Protein AF-A0A849T6W0-F1 (afdb_monomer)

Radius of gyration: 13.37 Å; Cα contacts (8 Å, |Δi|>4): 149; chains: 1; bounding box: 35×30×31 Å

Secondary structure (DSSP, 8-state):
--HHHHHHHT-EE-TT-GGGHHHHHHHHHHT--EEE-HHHHHHHHHHS--SEE-SSEEEE--SSS--EEEEEEE-SSS-EEEEEEEHHHHTT--

pLDDT: mean 78.13, std 13.09, range [39.28, 93.19]

Structure (mmCIF, N/CA/C/O backbone):
data_AF-A0A849T6W0-F1
#
_entry.id   AF-A0A849T6W0-F1
#
loop_
_atom_site.group_PDB
_ato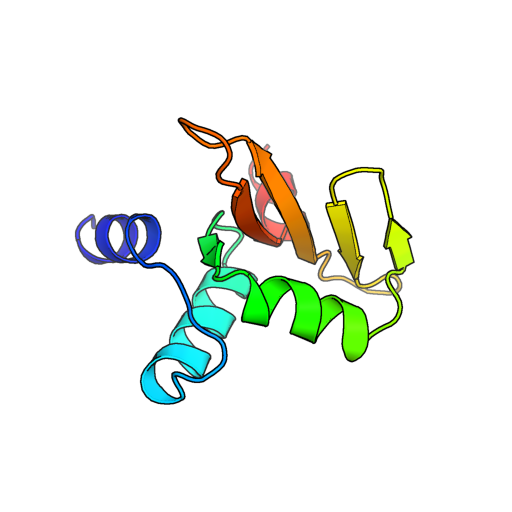m_site.id
_atom_site.type_symbol
_atom_site.label_atom_id
_atom_site.label_alt_id
_atom_site.label_comp_id
_atom_site.label_asym_id
_atom_site.label_entity_id
_atom_site.label_seq_id
_atom_site.pdbx_PDB_ins_code
_atom_site.Cartn_x
_atom_site.Cartn_y
_atom_site.Cartn_z
_atom_site.occupancy
_atom_site.B_iso_or_equiv
_atom_site.auth_seq_id
_atom_site.auth_comp_id
_atom_site.auth_asym_id
_atom_site.auth_atom_id
_atom_site.pdbx_PDB_model_num
ATOM 1 N N . MET A 1 1 ? -25.449 -0.835 10.178 1.00 50.59 1 MET A N 1
ATOM 2 C CA . MET A 1 1 ? -24.214 -0.847 9.365 1.00 50.59 1 MET A CA 1
ATOM 3 C C . MET A 1 1 ? -23.490 0.468 9.616 1.00 50.59 1 MET A C 1
ATOM 5 O O . MET A 1 1 ? -24.018 1.465 9.156 1.00 50.59 1 MET A O 1
ATOM 9 N N . ASN A 1 2 ? -22.429 0.516 10.442 1.00 53.84 2 ASN A N 1
ATOM 10 C CA . ASN A 1 2 ? -21.532 1.696 10.507 1.00 53.84 2 ASN A CA 1
ATOM 11 C C . ASN A 1 2 ? -20.328 1.595 11.468 1.00 53.84 2 ASN A C 1
ATOM 13 O O . ASN A 1 2 ? -19.410 2.391 11.325 1.00 53.84 2 ASN A O 1
ATOM 17 N N . ASN A 1 3 ? -20.277 0.661 12.426 1.00 60.31 3 ASN A N 1
ATOM 18 C CA . ASN A 1 3 ? -19.152 0.632 13.382 1.00 60.31 3 ASN A CA 1
ATOM 19 C C . ASN A 1 3 ? -17.862 0.039 12.805 1.00 60.31 3 ASN A C 1
ATOM 21 O O . ASN A 1 3 ? -16.776 0.525 13.100 1.00 60.31 3 ASN A O 1
ATOM 25 N N . GLU A 1 4 ? -17.967 -0.998 11.979 1.00 60.97 4 GLU A N 1
ATOM 26 C CA . GLU A 1 4 ? -16.789 -1.708 11.474 1.00 60.97 4 GLU A CA 1
ATOM 27 C C . GLU A 1 4 ? -16.059 -0.920 10.379 1.00 60.97 4 GLU A C 1
ATOM 29 O O . GLU A 1 4 ? -14.838 -0.812 10.401 1.00 60.97 4 GLU A O 1
ATOM 34 N N . PHE A 1 5 ? -16.814 -0.259 9.499 1.00 57.75 5 PHE A N 1
ATOM 35 C CA . PHE A 1 5 ? -16.276 0.635 8.471 1.00 57.75 5 PHE A CA 1
ATOM 36 C C . PHE A 1 5 ? -15.516 1.825 9.079 1.00 57.75 5 PHE A C 1
ATOM 38 O O . PHE A 1 5 ? -14.389 2.129 8.695 1.00 57.75 5 PHE A O 1
ATOM 45 N N . GLN A 1 6 ? -16.099 2.473 10.094 1.00 58.38 6 GLN A N 1
ATOM 46 C CA . GLN A 1 6 ? -15.442 3.580 10.799 1.00 58.38 6 GLN A CA 1
ATOM 47 C C . GLN A 1 6 ? -14.201 3.118 11.576 1.00 58.38 6 GLN A C 1
ATOM 49 O O . GLN A 1 6 ? -13.244 3.876 11.716 1.00 58.38 6 GLN A O 1
ATOM 54 N N . LYS A 1 7 ? -14.190 1.868 12.054 1.00 60.97 7 LYS A N 1
ATOM 55 C CA . LYS A 1 7 ? -13.022 1.265 12.701 1.00 60.97 7 LYS A CA 1
ATOM 56 C C . LYS A 1 7 ? -11.880 1.055 11.701 1.00 60.97 7 LYS A C 1
ATOM 58 O O . LYS A 1 7 ? -10.762 1.470 11.993 1.00 60.97 7 LYS A O 1
ATOM 63 N N . ARG A 1 8 ? -12.156 0.488 10.520 1.00 64.38 8 ARG A N 1
ATOM 64 C CA . ARG A 1 8 ? -11.157 0.275 9.452 1.00 64.38 8 ARG A CA 1
ATOM 65 C C . ARG A 1 8 ? -10.538 1.591 8.985 1.00 64.38 8 ARG A C 1
ATOM 67 O O . ARG A 1 8 ? -9.321 1.700 8.916 1.00 64.38 8 ARG A O 1
ATOM 74 N N . LYS A 1 9 ? -11.360 2.630 8.802 1.00 62.84 9 LYS A N 1
ATOM 75 C CA . LYS A 1 9 ? -10.909 3.966 8.378 1.00 62.84 9 LYS A CA 1
ATOM 76 C C . LYS A 1 9 ? -9.933 4.650 9.350 1.00 62.84 9 LYS A C 1
ATOM 78 O O . LYS A 1 9 ? -9.143 5.480 8.922 1.00 62.84 9 LYS A O 1
ATOM 83 N N . ASN A 1 10 ? -9.989 4.315 10.640 1.00 70.69 10 ASN A N 1
ATOM 84 C CA . ASN A 1 10 ? -9.119 4.885 11.676 1.00 70.69 10 ASN A CA 1
ATOM 85 C C . ASN A 1 10 ? -7.991 3.931 12.108 1.00 70.69 10 ASN A C 1
ATOM 87 O O . ASN A 1 10 ? -7.303 4.206 13.091 1.00 70.69 10 ASN A O 1
ATOM 91 N N . THR A 1 11 ? -7.829 2.790 11.432 1.00 80.94 11 THR A N 1
ATOM 92 C CA . THR A 1 11 ? -6.803 1.799 11.763 1.00 80.94 11 THR A CA 1
ATOM 93 C C . THR A 1 11 ? -5.599 1.986 10.848 1.00 80.94 11 THR A C 1
ATOM 95 O O . THR A 1 11 ? -5.747 2.000 9.630 1.00 80.94 11 THR A O 1
ATOM 98 N N . ILE A 1 12 ? -4.410 2.094 11.443 1.00 86.50 12 ILE A N 1
ATOM 99 C CA . ILE A 1 12 ? -3.136 2.047 10.718 1.00 86.50 12 ILE A CA 1
ATOM 100 C C . ILE A 1 12 ? -2.618 0.614 10.806 1.00 86.50 12 ILE A C 1
ATOM 102 O O . ILE A 1 12 ? -2.289 0.145 11.900 1.00 86.50 12 ILE A O 1
ATOM 106 N N . TYR A 1 13 ? -2.554 -0.082 9.673 1.00 86.44 13 TYR A N 1
ATOM 107 C CA . TYR A 1 13 ? -2.080 -1.466 9.623 1.00 86.44 13 TYR A CA 1
ATOM 108 C C . TYR A 1 13 ? -0.551 -1.512 9.647 1.00 86.44 13 TYR A C 1
ATOM 110 O O . TYR A 1 13 ? 0.109 -0.855 8.839 1.00 86.44 13 TYR A O 1
ATOM 118 N N . LYS A 1 14 ? 0.011 -2.293 10.574 1.00 86.69 14 LYS A N 1
ATOM 119 C CA . LYS A 1 14 ? 1.457 -2.367 10.811 1.00 86.69 14 LYS A CA 1
ATOM 120 C C . LYS A 1 14 ? 2.042 -3.684 10.337 1.00 86.69 14 LYS A C 1
ATOM 122 O O . LYS A 1 14 ? 1.438 -4.732 10.547 1.00 86.69 14 LYS A O 1
ATOM 127 N N . LYS A 1 15 ? 3.245 -3.648 9.759 1.00 81.69 15 LYS A N 1
ATOM 128 C CA . LYS A 1 15 ? 3.921 -4.848 9.230 1.00 81.69 15 LYS A CA 1
ATOM 129 C C . LYS A 1 15 ? 4.106 -5.957 10.273 1.00 81.69 15 LYS A C 1
ATOM 131 O O . LYS A 1 15 ? 3.910 -7.126 9.964 1.00 81.69 15 LYS A O 1
ATOM 136 N N . ASN A 1 16 ? 4.501 -5.591 11.492 1.00 79.62 16 ASN A N 1
ATOM 137 C CA . ASN A 1 16 ? 4.900 -6.548 12.534 1.00 79.62 16 ASN A CA 1
ATOM 138 C C . ASN A 1 16 ? 3.745 -6.987 13.449 1.00 79.62 16 ASN A C 1
ATOM 140 O O . ASN A 1 16 ? 3.984 -7.607 14.484 1.00 79.62 16 ASN A O 1
ATOM 144 N N . ASP A 1 17 ? 2.507 -6.644 13.100 1.00 81.75 17 ASP A N 1
ATOM 145 C CA . ASP A 1 17 ? 1.323 -7.011 13.867 1.00 81.75 17 ASP A CA 1
ATOM 146 C C . ASP A 1 17 ? 0.578 -8.147 13.145 1.00 81.75 17 ASP A C 1
ATOM 148 O O . ASP A 1 17 ? -0.196 -7.947 12.210 1.00 81.75 17 ASP A O 1
ATOM 152 N N . PHE A 1 18 ? 0.872 -9.381 13.556 1.00 72.00 18 PHE A N 1
ATOM 153 C CA . PHE A 1 18 ? 0.304 -10.581 12.940 1.00 72.00 18 PHE A CA 1
ATOM 154 C C . PHE A 1 18 ? -1.193 -10.750 13.232 1.00 72.00 18 PHE A C 1
ATOM 156 O O . PHE A 1 18 ? -1.887 -11.388 12.444 1.00 72.00 18 PHE A O 1
ATOM 163 N N . GLU A 1 19 ? -1.712 -10.161 14.316 1.00 75.25 19 GLU A N 1
ATOM 164 C CA . GLU A 1 19 ? -3.139 -10.235 14.667 1.00 75.25 19 GLU A CA 1
ATOM 165 C C . GLU A 1 19 ? -4.010 -9.382 13.727 1.00 75.25 19 GLU A C 1
ATOM 167 O O . GLU A 1 19 ? -5.215 -9.622 13.592 1.00 75.25 19 GLU A O 1
ATOM 172 N N . VAL A 1 20 ? -3.407 -8.406 13.038 1.00 79.25 20 VAL A N 1
ATOM 173 C CA . VAL A 1 20 ? -4.088 -7.534 12.067 1.00 79.25 20 VAL A CA 1
ATOM 174 C C . VAL A 1 20 ? -3.777 -7.883 10.614 1.00 79.25 20 VAL A C 1
ATOM 176 O O . VAL A 1 20 ? -4.319 -7.233 9.722 1.00 79.25 20 VAL A O 1
ATOM 179 N N . TRP A 1 21 ? -2.953 -8.902 10.346 1.00 81.81 21 TRP A N 1
ATOM 180 C CA . TRP A 1 21 ? -2.580 -9.277 8.979 1.00 81.81 21 TRP A CA 1
ATOM 181 C C . TRP A 1 21 ? -3.788 -9.730 8.153 1.00 81.81 21 TRP A C 1
ATOM 183 O O . TRP A 1 21 ? -4.019 -9.217 7.059 1.00 81.81 21 TRP A O 1
ATOM 193 N N . ASP A 1 22 ? -4.618 -10.615 8.704 1.00 84.31 22 ASP A N 1
ATOM 194 C CA . ASP A 1 22 ? -5.837 -11.073 8.026 1.00 84.31 22 ASP A CA 1
ATOM 195 C C . ASP A 1 22 ? -6.824 -9.912 7.815 1.00 84.31 22 ASP A C 1
ATOM 197 O O . ASP A 1 22 ? -7.399 -9.762 6.738 1.00 84.31 22 ASP A O 1
ATOM 201 N N . GLN A 1 23 ? -6.932 -9.007 8.796 1.00 83.88 23 GLN A N 1
ATOM 202 C CA . GLN A 1 23 ? -7.761 -7.800 8.692 1.00 83.88 23 GLN A CA 1
ATOM 203 C C . GLN A 1 23 ? -7.239 -6.834 7.618 1.00 83.88 23 GLN A C 1
ATOM 205 O O . GLN A 1 23 ? -8.033 -6.187 6.934 1.00 83.88 23 GLN A O 1
ATOM 210 N N . PHE A 1 24 ? -5.916 -6.726 7.462 1.00 86.31 24 PHE A N 1
ATOM 211 C CA . PHE A 1 24 ? -5.283 -5.948 6.400 1.00 86.31 24 PHE A CA 1
ATOM 212 C C . PHE A 1 24 ? -5.608 -6.538 5.029 1.00 86.31 24 PHE A C 1
ATOM 214 O O . PHE A 1 24 ? -6.005 -5.790 4.139 1.00 86.31 24 PHE A O 1
ATOM 221 N N . LEU A 1 25 ? -5.471 -7.857 4.852 1.00 85.56 25 LEU A N 1
ATOM 222 C CA . LEU A 1 25 ? -5.765 -8.519 3.578 1.00 85.56 25 LEU A CA 1
ATOM 223 C C . LEU A 1 25 ? -7.235 -8.342 3.186 1.00 85.56 25 LEU A C 1
ATOM 225 O O . LEU A 1 25 ? -7.519 -7.954 2.053 1.00 85.56 25 LEU A O 1
ATOM 229 N N . GLU A 1 26 ? -8.160 -8.535 4.129 1.00 86.56 26 GLU A N 1
ATOM 230 C CA . GLU A 1 26 ? -9.587 -8.295 3.901 1.00 86.56 26 GLU A CA 1
ATOM 231 C C . GLU A 1 26 ? -9.875 -6.838 3.517 1.00 86.56 26 GLU A C 1
ATOM 233 O O . GLU A 1 26 ? -10.611 -6.574 2.561 1.00 86.56 26 GLU A O 1
ATOM 238 N N . ALA A 1 27 ? -9.295 -5.876 4.240 1.00 84.31 27 ALA A N 1
ATOM 239 C CA . ALA A 1 27 ? -9.525 -4.461 3.978 1.00 84.31 27 ALA A CA 1
ATOM 240 C C . ALA A 1 27 ? -8.906 -4.025 2.640 1.00 84.31 27 ALA A C 1
ATOM 242 O O . ALA A 1 27 ? -9.560 -3.342 1.852 1.00 84.31 27 ALA A O 1
ATOM 243 N N . ARG A 1 28 ? -7.701 -4.503 2.320 1.00 85.94 28 ARG A N 1
ATOM 244 C CA . ARG A 1 28 ? -7.032 -4.301 1.029 1.00 85.94 28 ARG A CA 1
ATOM 245 C C . ARG A 1 28 ? -7.886 -4.825 -0.121 1.00 85.94 28 ARG A C 1
ATOM 247 O O . ARG A 1 28 ? -8.075 -4.123 -1.111 1.00 85.94 28 ARG A O 1
ATOM 254 N N . ASP A 1 29 ? -8.430 -6.032 0.011 1.00 84.06 29 ASP A N 1
ATOM 255 C CA . ASP A 1 29 ? -9.182 -6.689 -1.060 1.00 84.06 29 ASP A CA 1
ATOM 256 C C . ASP A 1 29 ? -10.600 -6.115 -1.236 1.00 84.06 29 ASP A C 1
ATOM 258 O O . ASP A 1 29 ? -11.195 -6.271 -2.307 1.00 84.06 29 ASP A O 1
ATOM 262 N N . SER A 1 30 ? -11.111 -5.384 -0.237 1.00 83.06 30 SER A N 1
ATOM 263 C CA . SER A 1 30 ? -12.423 -4.723 -0.279 1.00 83.06 30 SER A CA 1
ATOM 264 C C . SER A 1 30 ? -12.516 -3.553 -1.273 1.00 83.06 30 SER A C 1
ATOM 266 O O . SER A 1 30 ? -13.608 -3.237 -1.742 1.00 83.06 30 SER A O 1
ATOM 268 N N . GLY A 1 31 ? -11.388 -2.921 -1.623 1.00 81.38 31 GLY A N 1
ATOM 269 C CA . GLY A 1 31 ? -11.365 -1.668 -2.395 1.00 81.38 31 GLY A CA 1
ATOM 270 C C . GLY A 1 31 ? -11.402 -0.397 -1.546 1.00 81.38 31 GLY A C 1
ATOM 271 O O . GLY A 1 31 ? -11.317 0.707 -2.089 1.00 81.38 31 GLY A O 1
ATOM 272 N N . GLU A 1 32 ? -11.499 -0.523 -0.224 1.00 84.94 32 GLU A N 1
ATOM 273 C CA . GLU A 1 32 ? -11.358 0.606 0.691 1.00 84.94 32 GLU A CA 1
ATOM 274 C C . GLU A 1 32 ? -9.930 1.169 0.646 1.00 84.94 32 GLU A C 1
ATOM 276 O O . GLU A 1 32 ? -8.950 0.435 0.506 1.00 84.94 32 GLU A O 1
ATOM 281 N N . GLN A 1 33 ? -9.815 2.495 0.756 1.00 89.50 33 GLN A N 1
ATOM 282 C CA . GLN A 1 33 ? -8.534 3.128 1.052 1.00 89.50 33 GLN A CA 1
ATOM 283 C C . GLN A 1 33 ? -8.209 2.861 2.519 1.00 89.50 33 GLN A C 1
ATOM 285 O O . GLN A 1 33 ? -8.975 3.250 3.403 1.00 89.50 33 GLN A O 1
ATOM 290 N N . ILE A 1 34 ? -7.060 2.241 2.760 1.00 91.25 34 ILE A N 1
ATOM 291 C CA . ILE A 1 34 ? -6.557 1.950 4.100 1.00 91.25 34 ILE A CA 1
ATOM 292 C C . ILE A 1 34 ? -5.212 2.622 4.329 1.00 91.25 34 ILE A C 1
ATOM 294 O O . ILE A 1 34 ? -4.410 2.766 3.405 1.00 91.25 34 ILE A O 1
ATOM 298 N N . GLU A 1 35 ? 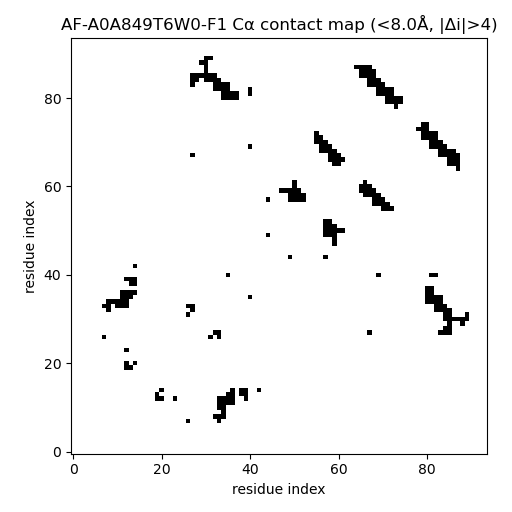-4.975 3.034 5.570 1.00 92.94 35 GLU A N 1
ATOM 299 C CA . GLU A 1 35 ? -3.701 3.597 6.005 1.00 92.94 35 GLU A CA 1
ATOM 300 C C . GLU A 1 35 ? -2.787 2.478 6.511 1.00 92.94 35 GLU A C 1
ATOM 302 O O . GLU A 1 35 ? -3.206 1.590 7.259 1.00 92.94 35 GLU A O 1
ATOM 307 N N . ILE A 1 36 ? -1.531 2.504 6.083 1.00 92.19 36 ILE A N 1
ATOM 308 C CA . ILE A 1 36 ? -0.506 1.533 6.462 1.00 92.19 36 ILE A CA 1
ATOM 309 C C . ILE A 1 36 ? 0.687 2.264 7.068 1.00 92.19 36 ILE A C 1
ATOM 311 O O . ILE A 1 36 ? 0.891 3.454 6.828 1.00 92.19 36 ILE A O 1
ATOM 315 N N . ASP A 1 37 ? 1.496 1.563 7.854 1.00 92.38 37 ASP A N 1
ATOM 316 C CA . ASP A 1 37 ? 2.762 2.128 8.299 1.00 92.38 37 ASP A CA 1
ATOM 317 C C . ASP A 1 37 ? 3.817 2.148 7.178 1.00 92.38 37 ASP A C 1
ATOM 319 O O . ASP A 1 37 ? 3.722 1.484 6.140 1.00 92.38 37 ASP A O 1
ATOM 323 N N . GLN A 1 38 ? 4.856 2.948 7.407 1.00 92.25 38 GLN A N 1
ATOM 324 C CA . GLN A 1 38 ? 5.982 3.086 6.491 1.00 92.25 38 GLN A CA 1
ATOM 325 C C . GLN A 1 38 ? 6.675 1.738 6.226 1.00 92.25 38 GLN A C 1
ATOM 327 O O . GLN A 1 38 ? 7.093 1.462 5.101 1.00 92.25 38 GLN A O 1
ATOM 332 N N . GLU A 1 39 ? 6.799 0.888 7.250 1.00 91.56 39 GLU A N 1
ATOM 333 C CA . GLU A 1 39 ? 7.436 -0.425 7.116 1.00 91.56 39 GLU A CA 1
ATOM 334 C C . GLU A 1 39 ? 6.669 -1.339 6.159 1.00 91.56 39 GLU A C 1
ATOM 336 O O . GLU A 1 39 ? 7.293 -2.025 5.350 1.00 91.56 39 GLU A O 1
ATOM 341 N N . MET A 1 40 ? 5.335 -1.332 6.212 1.00 90.12 40 MET A N 1
ATOM 342 C CA . MET A 1 40 ? 4.477 -2.076 5.296 1.00 90.12 40 MET A CA 1
ATOM 343 C C . MET A 1 40 ? 4.632 -1.570 3.858 1.00 90.12 40 MET A C 1
ATOM 345 O O . MET A 1 40 ? 4.747 -2.380 2.939 1.00 90.12 40 MET A O 1
ATOM 349 N N . TYR A 1 41 ? 4.687 -0.250 3.652 1.00 90.56 41 TYR A N 1
ATOM 350 C CA . TYR A 1 41 ? 4.890 0.342 2.324 1.00 90.56 41 TYR A CA 1
ATOM 351 C C . TYR A 1 41 ? 6.192 -0.150 1.675 1.00 90.56 41 TYR A C 1
ATOM 353 O O . TYR A 1 41 ? 6.172 -0.678 0.561 1.00 90.56 41 TYR A O 1
ATOM 361 N N . PHE A 1 42 ? 7.320 -0.042 2.385 1.00 89.06 42 PHE A N 1
ATOM 362 C CA . PHE A 1 42 ? 8.613 -0.491 1.858 1.00 89.06 42 PHE A CA 1
ATOM 363 C C . PHE A 1 42 ? 8.705 -2.010 1.735 1.00 89.06 42 PHE A C 1
ATOM 365 O O . PHE A 1 42 ? 9.269 -2.510 0.770 1.00 89.06 42 PHE A O 1
ATOM 372 N N . HIS A 1 43 ? 8.087 -2.755 2.650 1.00 88.50 43 HIS A N 1
ATOM 373 C CA . HIS A 1 43 ? 8.042 -4.209 2.566 1.00 88.50 43 HIS A CA 1
ATOM 374 C C . HIS A 1 43 ? 7.448 -4.709 1.248 1.00 88.50 43 HIS A C 1
ATOM 376 O O . HIS A 1 43 ? 8.001 -5.617 0.633 1.00 88.50 43 HIS A O 1
ATOM 382 N N . TRP A 1 44 ? 6.339 -4.116 0.804 1.00 85.19 44 TRP A N 1
ATOM 383 C CA . TRP A 1 44 ? 5.719 -4.495 -0.462 1.00 85.19 44 TRP A CA 1
ATOM 384 C C . TRP A 1 44 ? 6.591 -4.141 -1.663 1.00 85.19 44 TRP A C 1
ATOM 386 O O . TRP A 1 44 ? 6.687 -4.946 -2.589 1.00 85.19 44 TRP A O 1
ATOM 396 N N . LEU A 1 45 ? 7.258 -2.987 -1.619 1.00 84.38 45 LEU A N 1
ATOM 397 C CA . LEU A 1 45 ? 8.213 -2.571 -2.644 1.00 84.38 45 LEU A CA 1
ATOM 398 C C . LEU A 1 45 ? 9.419 -3.525 -2.746 1.00 84.38 45 LEU A C 1
ATOM 400 O O . LEU A 1 45 ? 9.925 -3.748 -3.842 1.00 84.38 45 LEU A O 1
ATOM 404 N N . ASP A 1 46 ? 9.854 -4.102 -1.622 1.00 85.69 46 ASP A N 1
ATOM 405 C CA . ASP A 1 46 ? 10.982 -5.038 -1.568 1.00 85.69 46 ASP A CA 1
ATOM 406 C C . ASP A 1 46 ? 10.615 -6.457 -2.039 1.00 85.69 46 ASP A C 1
ATOM 408 O O . ASP A 1 46 ? 11.440 -7.141 -2.645 1.00 85.69 46 ASP A O 1
ATOM 412 N N . ILE A 1 47 ? 9.401 -6.937 -1.737 1.00 81.75 47 ILE A N 1
ATOM 413 C CA . ILE A 1 47 ? 8.993 -8.320 -2.058 1.00 81.75 47 ILE A CA 1
ATOM 414 C C . ILE A 1 47 ? 8.670 -8.486 -3.539 1.00 81.75 47 ILE A C 1
ATOM 416 O O . ILE A 1 47 ? 8.982 -9.527 -4.121 1.00 81.75 47 ILE A O 1
ATOM 420 N N . LEU A 1 48 ? 8.000 -7.506 -4.143 1.00 71.69 48 LEU A N 1
ATOM 421 C CA . LEU A 1 48 ? 7.547 -7.595 -5.524 1.00 71.69 48 LEU A CA 1
ATOM 422 C C . LEU A 1 48 ? 8.058 -6.390 -6.313 1.00 71.69 48 LEU A C 1
ATOM 424 O O . LEU A 1 48 ? 7.866 -5.256 -5.875 1.00 71.69 48 LEU A O 1
ATOM 428 N N . PRO A 1 49 ? 8.651 -6.592 -7.504 1.00 76.62 49 PRO A N 1
ATOM 429 C CA . PRO A 1 49 ? 8.937 -5.473 -8.381 1.00 76.62 49 PRO A CA 1
ATOM 430 C C . PRO A 1 49 ? 7.609 -4.819 -8.802 1.00 76.62 49 PRO A C 1
ATOM 432 O O . PRO A 1 49 ? 6.684 -5.523 -9.228 1.00 76.62 49 PRO A O 1
ATOM 435 N N . PRO A 1 50 ? 7.478 -3.488 -8.683 1.00 82.38 50 PRO A N 1
ATOM 436 C CA . PRO A 1 50 ? 6.263 -2.802 -9.083 1.00 82.38 50 PRO A CA 1
ATOM 437 C C . PRO A 1 50 ? 6.086 -2.893 -10.599 1.00 82.38 50 PRO A C 1
ATOM 439 O O . PRO A 1 50 ? 7.037 -2.743 -11.363 1.00 82.38 50 PRO A O 1
ATOM 442 N N . LEU A 1 51 ? 4.851 -3.111 -11.047 1.00 80.19 51 LEU A N 1
ATOM 443 C CA . LEU A 1 51 ? 4.541 -3.156 -12.480 1.00 80.19 51 LEU A CA 1
ATOM 444 C C . LEU A 1 51 ? 4.398 -1.761 -13.084 1.00 80.19 51 LEU A C 1
ATOM 446 O O . LEU A 1 51 ? 4.722 -1.549 -14.250 1.00 80.19 51 LEU A O 1
ATOM 450 N N . LYS A 1 52 ? 3.911 -0.801 -12.291 1.00 81.06 52 LYS A N 1
ATOM 451 C CA . LYS A 1 52 ? 3.931 0.629 -12.616 1.00 81.06 52 LYS A CA 1
ATOM 452 C C . LYS A 1 52 ? 4.377 1.397 -11.383 1.00 81.06 52 LYS A C 1
ATOM 454 O O . LYS A 1 52 ? 4.005 1.047 -10.263 1.00 81.06 52 LYS A O 1
ATOM 459 N N . GLN A 1 53 ? 5.149 2.451 -11.608 1.00 81.44 53 GLN A N 1
ATOM 460 C CA . GLN A 1 53 ? 5.678 3.308 -10.559 1.00 81.44 53 GLN A CA 1
ATOM 461 C C . GLN A 1 53 ? 5.631 4.765 -11.020 1.00 81.44 53 GLN A C 1
ATOM 463 O O . GLN A 1 53 ? 6.045 5.087 -12.134 1.00 81.44 53 GLN A O 1
ATOM 468 N N . GLY A 1 54 ? 5.097 5.628 -10.161 1.00 77.69 54 GLY A N 1
ATOM 469 C CA . GLY A 1 54 ? 5.181 7.080 -10.270 1.00 77.69 54 GLY A CA 1
ATOM 470 C C . GLY A 1 54 ? 6.103 7.657 -9.196 1.00 77.69 54 GLY A C 1
ATOM 471 O O . GLY A 1 54 ? 6.776 6.924 -8.475 1.00 77.69 54 GLY A O 1
ATOM 472 N N . ASN A 1 55 ? 6.117 8.983 -9.068 1.00 79.31 55 ASN A N 1
ATOM 473 C CA . ASN A 1 55 ? 6.960 9.668 -8.080 1.00 79.31 55 ASN A CA 1
ATOM 474 C C . ASN A 1 55 ? 6.557 9.363 -6.625 1.00 79.31 55 ASN A C 1
ATOM 476 O O . ASN A 1 55 ? 7.382 9.447 -5.721 1.00 79.31 55 ASN A O 1
ATOM 480 N N . ASP A 1 56 ? 5.291 9.034 -6.404 1.00 80.81 56 ASP A N 1
ATOM 481 C CA . ASP A 1 56 ? 4.643 8.935 -5.097 1.00 80.81 56 ASP A CA 1
ATOM 482 C C . ASP A 1 56 ? 3.785 7.671 -4.945 1.00 80.81 56 ASP A C 1
ATOM 484 O O . ASP A 1 56 ? 3.110 7.511 -3.932 1.00 80.81 56 ASP A O 1
ATOM 488 N N . TYR A 1 57 ? 3.797 6.768 -5.932 1.00 84.19 57 TYR A N 1
ATOM 489 C CA . TYR A 1 57 ? 3.004 5.543 -5.893 1.00 84.19 57 TYR A CA 1
ATOM 490 C C . TYR A 1 57 ? 3.638 4.388 -6.663 1.00 84.19 57 TYR A C 1
ATOM 492 O O . TYR A 1 57 ? 4.421 4.587 -7.593 1.00 84.19 57 TYR A O 1
ATOM 500 N N . PHE A 1 58 ? 3.204 3.175 -6.340 1.00 87.19 58 PHE A N 1
ATOM 501 C CA . PHE A 1 58 ? 3.461 1.983 -7.136 1.00 87.19 58 PHE A CA 1
ATOM 502 C C . PHE A 1 58 ? 2.251 1.044 -7.159 1.00 87.19 58 PHE A C 1
ATOM 504 O O . PHE A 1 58 ? 1.360 1.129 -6.312 1.00 87.19 58 PHE A O 1
ATOM 511 N N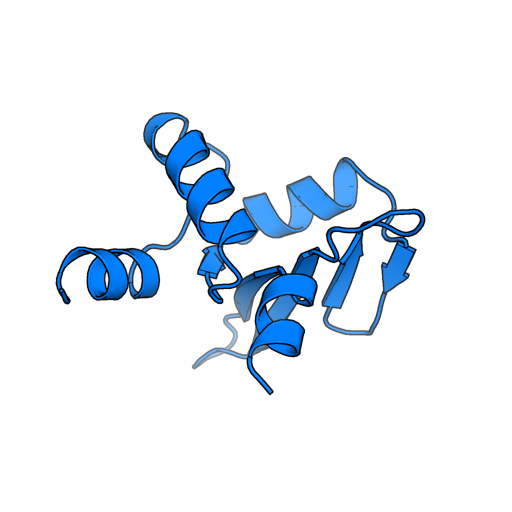 . THR A 1 59 ? 2.189 0.166 -8.161 1.00 84.44 59 THR A N 1
ATOM 512 C CA . THR A 1 59 ? 1.091 -0.799 -8.324 1.00 84.44 59 THR A CA 1
ATOM 513 C C . THR A 1 59 ? 1.583 -2.195 -8.685 1.00 84.44 59 THR A C 1
ATOM 515 O O . THR A 1 59 ? 2.555 -2.334 -9.433 1.00 84.44 59 THR A O 1
ATOM 518 N N . PHE A 1 60 ? 0.834 -3.215 -8.261 1.00 85.00 60 PHE A N 1
ATOM 519 C CA . PHE A 1 60 ? 1.021 -4.614 -8.673 1.00 85.00 60 PHE A CA 1
ATOM 520 C C . PHE A 1 60 ? -0.131 -5.139 -9.557 1.00 85.00 60 PHE A C 1
ATOM 522 O O . PHE A 1 60 ? -1.219 -4.567 -9.553 1.00 85.00 60 PHE A O 1
ATOM 529 N N . ALA A 1 61 ? 0.140 -6.266 -10.236 1.00 71.44 61 ALA A N 1
ATOM 530 C CA . ALA A 1 61 ? -0.690 -7.074 -11.158 1.00 71.44 61 ALA A CA 1
ATOM 531 C C . ALA A 1 61 ? -1.002 -6.536 -12.581 1.00 71.44 61 ALA A C 1
ATOM 533 O O . ALA A 1 61 ? -1.512 -5.430 -12.732 1.00 71.44 61 ALA A O 1
ATOM 534 N N . GLU A 1 62 ? -0.770 -7.381 -13.606 1.00 58.94 62 GLU A N 1
ATOM 535 C CA . GLU A 1 62 ? -1.559 -7.450 -14.853 1.00 58.94 62 GLU A CA 1
ATOM 536 C C . GLU A 1 62 ? -1.322 -8.775 -15.623 1.00 58.94 62 GLU A C 1
ATOM 538 O O . GLU A 1 62 ? -0.323 -8.945 -16.310 1.00 58.94 62 GLU A O 1
ATOM 543 N N . ASP A 1 63 ? -2.213 -9.747 -15.396 1.00 50.16 63 ASP A N 1
ATOM 544 C CA . ASP A 1 63 ? -2.995 -10.502 -16.396 1.00 50.16 63 ASP A CA 1
ATOM 545 C C . ASP A 1 63 ? -4.005 -11.363 -15.606 1.00 50.16 63 ASP A C 1
ATOM 547 O O . ASP A 1 63 ? -3.704 -12.441 -15.095 1.00 50.16 63 ASP A O 1
ATOM 551 N N . PHE A 1 64 ? -5.209 -10.792 -15.462 1.00 52.12 64 PHE A N 1
ATOM 552 C CA . PHE A 1 64 ? -6.395 -11.236 -14.702 1.00 52.12 64 PHE A CA 1
ATOM 553 C C . PHE A 1 64 ? -6.442 -10.959 -13.188 1.00 52.12 64 PHE A C 1
ATOM 555 O O . PHE A 1 64 ? -6.937 -11.741 -12.380 1.00 52.12 64 PHE A O 1
ATOM 562 N N . THR A 1 65 ? -6.153 -9.681 -12.907 1.00 63.44 65 THR A N 1
ATOM 563 C CA . THR A 1 65 ? -6.920 -8.763 -12.028 1.00 63.44 65 THR A CA 1
ATOM 564 C C . THR A 1 65 ? -6.845 -8.923 -10.509 1.00 63.44 65 THR A C 1
ATOM 566 O O . THR A 1 65 ? -7.643 -9.620 -9.894 1.00 63.44 65 THR A O 1
ATOM 569 N N . CYS A 1 66 ? -6.012 -8.068 -9.909 1.00 59.62 66 CYS A N 1
ATOM 570 C CA . CYS A 1 66 ? -6.350 -7.219 -8.763 1.00 59.62 66 CYS A CA 1
ATOM 571 C C . CYS A 1 66 ? -5.293 -6.100 -8.677 1.00 59.62 66 CYS A C 1
ATOM 573 O O . CYS A 1 66 ? -4.159 -6.372 -8.290 1.00 59.62 66 CYS A O 1
ATOM 575 N N . VAL A 1 67 ? -5.621 -4.864 -9.082 1.00 78.19 67 VAL A N 1
ATOM 576 C CA . VAL A 1 67 ? -4.650 -3.751 -9.112 1.00 78.19 67 VAL A CA 1
ATOM 577 C C . VA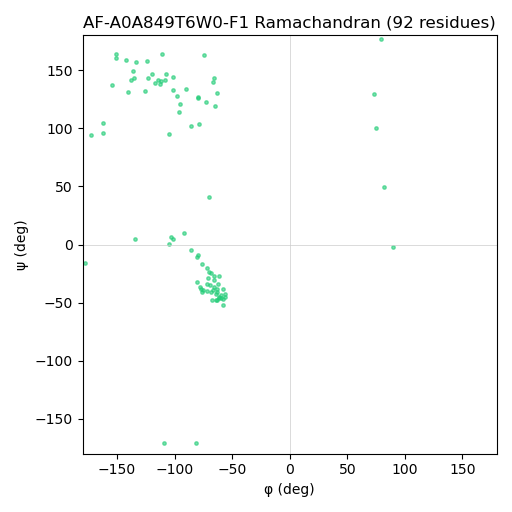L A 1 67 ? -4.611 -3.091 -7.742 1.00 78.19 67 VAL A C 1
ATOM 579 O O . VAL A 1 67 ? -5.500 -2.326 -7.377 1.00 78.19 67 VAL A O 1
ATOM 582 N N . ILE A 1 68 ? -3.582 -3.410 -6.966 1.00 86.75 68 ILE A N 1
ATOM 583 C CA . ILE A 1 68 ? -3.367 -2.807 -5.652 1.00 86.75 68 ILE A CA 1
ATOM 584 C C . ILE A 1 68 ? -2.395 -1.650 -5.839 1.00 86.75 68 ILE A C 1
ATOM 586 O O . ILE A 1 68 ? -1.282 -1.849 -6.332 1.00 86.75 68 ILE A O 1
ATOM 590 N N . ARG A 1 69 ? -2.829 -0.445 -5.469 1.00 88.75 69 ARG A N 1
ATOM 591 C CA . ARG A 1 69 ? -2.013 0.766 -5.477 1.00 88.75 69 ARG A CA 1
ATOM 592 C C . ARG A 1 69 ? -1.553 1.081 -4.067 1.00 88.75 69 ARG A C 1
ATOM 594 O O . ARG A 1 69 ? -2.368 1.127 -3.153 1.00 88.75 69 ARG A O 1
ATOM 601 N N . PHE A 1 70 ? -0.269 1.372 -3.943 1.00 91.12 70 PHE A N 1
ATOM 602 C CA . PHE A 1 70 ? 0.356 1.919 -2.750 1.00 91.12 70 PHE A CA 1
ATOM 603 C C . PHE A 1 70 ? 0.823 3.332 -3.061 1.00 91.12 70 PHE A C 1
ATOM 605 O O . PHE A 1 70 ? 1.348 3.564 -4.150 1.00 91.12 70 PHE A O 1
ATOM 612 N N . TRP A 1 71 ? 0.625 4.277 -2.148 1.00 92.75 71 TRP A N 1
ATOM 613 C CA . TRP A 1 71 ? 1.097 5.648 -2.332 1.00 92.75 71 TRP A CA 1
ATOM 614 C C . TRP A 1 71 ? 1.410 6.329 -1.008 1.00 92.75 71 TRP A C 1
ATOM 616 O O . TRP A 1 71 ? 1.004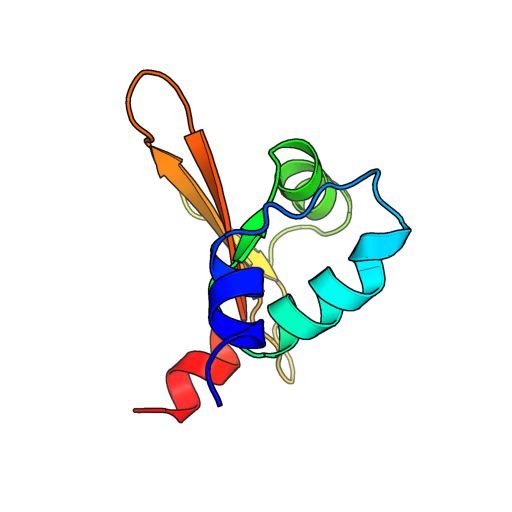 5.861 0.057 1.00 92.75 71 TRP A O 1
ATOM 626 N N . GLN A 1 72 ? 2.146 7.430 -1.095 1.00 92.44 72 GLN A N 1
ATOM 627 C CA . GLN A 1 72 ? 2.429 8.314 0.028 1.00 92.44 72 GLN A CA 1
ATOM 628 C C . GLN A 1 72 ? 1.781 9.681 -0.204 1.00 92.44 72 GLN A C 1
ATOM 630 O O . GLN A 1 72 ? 1.800 10.199 -1.320 1.00 92.44 72 GLN A O 1
ATOM 635 N N . GLU A 1 73 ? 1.244 10.289 0.848 1.00 90.06 73 GLU A N 1
ATOM 636 C CA . GLU A 1 73 ? 0.763 11.672 0.822 1.00 90.06 73 GLU A CA 1
ATOM 637 C C . GLU A 1 73 ? 1.469 12.488 1.899 1.00 90.06 73 GLU A C 1
ATOM 639 O O . GLU A 1 73 ? 1.742 12.004 3.001 1.00 90.06 73 GLU A O 1
ATOM 644 N N . SER A 1 74 ? 1.760 13.750 1.590 1.00 86.88 74 SER A N 1
ATOM 645 C CA . SER A 1 74 ? 2.301 14.686 2.571 1.00 86.88 74 SER A CA 1
ATOM 646 C C . SER A 1 74 ? 1.267 14.951 3.670 1.00 86.88 74 SER A C 1
ATOM 648 O O . SER A 1 74 ? 0.179 15.463 3.405 1.00 86.88 74 SER A O 1
ATOM 650 N N . GLY A 1 75 ? 1.624 14.622 4.909 1.00 77.25 75 GLY A N 1
ATOM 651 C CA . GLY A 1 75 ? 0.839 14.904 6.104 1.00 77.25 75 GLY A CA 1
ATOM 652 C C . GLY A 1 75 ? 1.016 16.340 6.612 1.00 77.25 75 GLY A C 1
ATOM 653 O O . GLY A 1 75 ? 1.609 17.207 5.966 1.00 77.25 75 GLY A O 1
ATOM 654 N N . ARG A 1 76 ? 0.485 16.619 7.809 1.00 73.19 76 ARG A N 1
ATOM 655 C CA . ARG A 1 76 ? 0.733 17.894 8.504 1.00 73.19 76 ARG A CA 1
ATOM 656 C C . ARG A 1 76 ? 2.098 17.849 9.194 1.00 73.19 76 ARG A C 1
ATOM 658 O O . ARG A 1 76 ? 2.344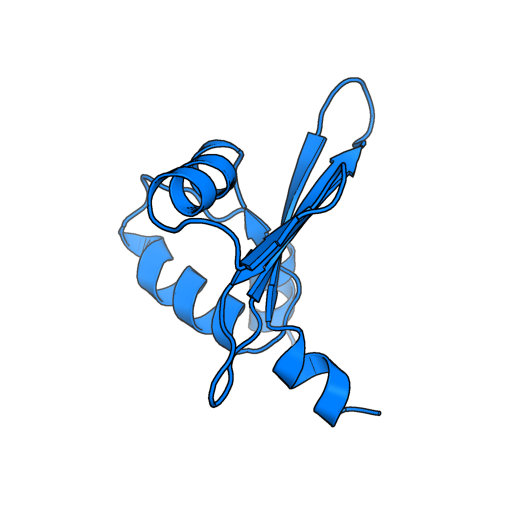 16.977 10.018 1.00 73.19 76 ARG A O 1
ATOM 665 N N . GLY A 1 77 ? 2.952 18.834 8.913 1.00 68.81 77 GLY A N 1
ATOM 666 C CA . GLY A 1 77 ? 4.370 18.771 9.287 1.00 68.81 77 GLY A CA 1
ATOM 667 C C . GLY A 1 77 ? 5.146 17.892 8.303 1.00 68.81 77 GLY A C 1
ATOM 668 O O . GLY A 1 77 ? 4.552 17.335 7.392 1.00 68.81 77 GLY A O 1
ATOM 669 N N . ASN A 1 78 ? 6.466 17.773 8.446 1.00 72.94 78 ASN A N 1
ATOM 670 C CA . ASN A 1 78 ? 7.325 16.972 7.550 1.00 72.94 78 ASN A CA 1
ATOM 671 C C . ASN A 1 78 ? 7.110 15.446 7.704 1.00 72.94 78 ASN A C 1
ATOM 673 O O . ASN A 1 78 ? 8.070 14.682 7.764 1.00 72.94 78 ASN A O 1
ATOM 677 N N . GLN A 1 79 ? 5.863 15.009 7.848 1.00 82.75 79 GLN A N 1
ATOM 678 C CA . GLN A 1 79 ? 5.440 13.625 7.990 1.00 82.75 79 GLN A CA 1
ATOM 679 C C . GLN A 1 79 ? 4.762 13.176 6.697 1.00 82.75 79 GLN A C 1
ATOM 681 O O . GLN A 1 79 ? 4.098 13.970 6.033 1.00 82.75 79 GLN A O 1
ATOM 686 N N . TYR A 1 80 ? 4.924 11.902 6.356 1.00 86.69 80 TYR A N 1
ATOM 687 C CA . TYR A 1 80 ? 4.218 11.258 5.254 1.00 86.69 80 TYR A CA 1
ATOM 688 C C . TYR A 1 80 ? 3.243 10.235 5.818 1.00 86.69 80 TYR A C 1
ATOM 690 O O . TYR 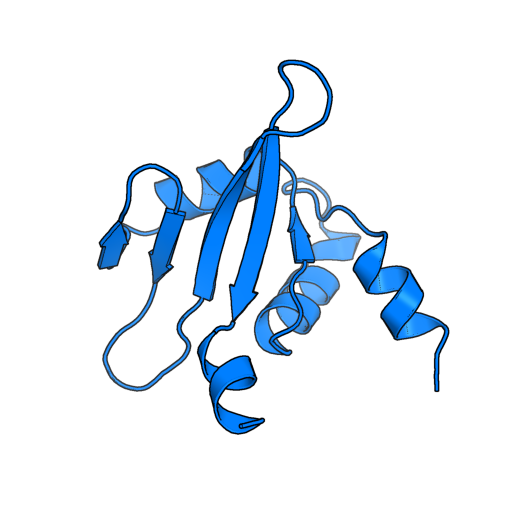A 1 80 ? 3.581 9.520 6.764 1.00 86.69 80 TYR A O 1
ATOM 698 N N . ASN A 1 81 ? 2.065 10.160 5.212 1.00 91.38 81 ASN A N 1
ATOM 699 C CA . ASN A 1 81 ? 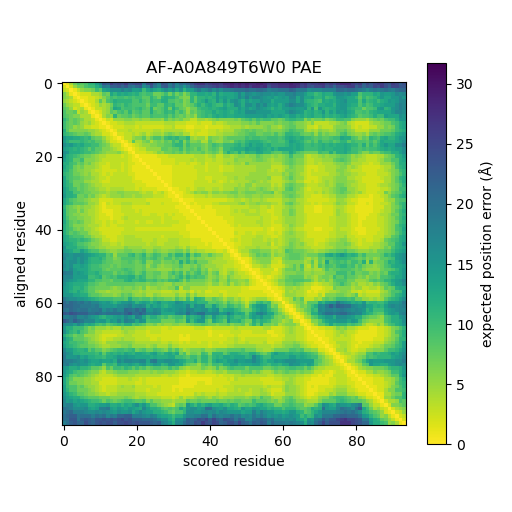1.111 9.087 5.442 1.00 91.38 81 ASN A CA 1
ATOM 700 C C . ASN A 1 81 ? 1.195 8.107 4.273 1.00 91.38 81 ASN A C 1
ATOM 702 O O . ASN A 1 81 ? 1.386 8.530 3.131 1.00 91.38 81 ASN A O 1
ATOM 706 N N . PHE A 1 82 ? 1.039 6.816 4.549 1.00 93.19 82 PHE A N 1
ATOM 707 C CA . PHE A 1 82 ? 1.135 5.765 3.541 1.00 93.19 82 PHE A CA 1
ATOM 708 C C . PHE A 1 82 ? -0.196 5.048 3.413 1.00 93.19 82 PHE A C 1
ATOM 710 O O . PHE A 1 82 ? -0.859 4.745 4.405 1.00 93.19 82 PHE A O 1
ATOM 717 N N . TYR A 1 83 ? -0.577 4.757 2.179 1.00 92.94 83 TYR A N 1
ATOM 718 C CA . TYR A 1 83 ? -1.886 4.215 1.871 1.00 92.94 83 TYR A CA 1
ATOM 719 C C . TYR A 1 83 ? -1.800 3.034 0.920 1.00 92.94 83 TYR A C 1
ATOM 721 O O . TYR A 1 83 ? -0.844 2.882 0.153 1.00 92.94 83 TYR A O 1
ATOM 729 N N . CYS A 1 84 ? -2.842 2.211 0.970 1.00 91.00 84 CYS A N 1
ATOM 730 C CA . CYS A 1 84 ? -3.066 1.092 0.076 1.00 91.00 84 CYS A CA 1
ATOM 731 C C . CYS A 1 84 ? -4.543 1.035 -0.336 1.00 91.00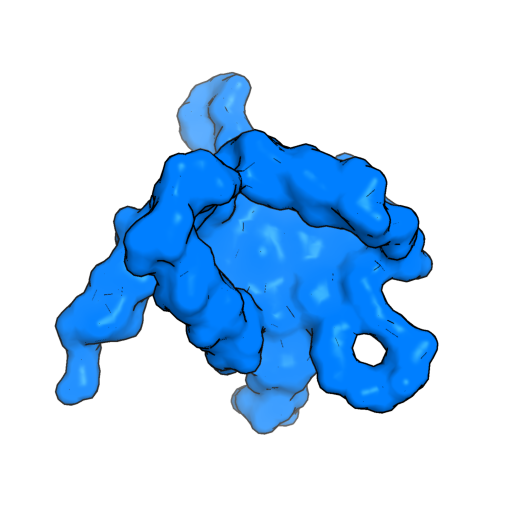 84 CYS A C 1
ATOM 733 O O . CYS A 1 84 ? -5.430 1.308 0.473 1.00 91.00 84 CYS A O 1
ATOM 735 N N . GLN A 1 85 ? -4.812 0.695 -1.597 1.00 90.00 85 GLN A N 1
ATOM 736 C CA . GLN A 1 85 ? -6.168 0.506 -2.107 1.00 90.00 85 GLN A CA 1
ATOM 737 C C . GLN A 1 85 ? -6.189 -0.445 -3.302 1.00 90.00 85 GLN A C 1
ATOM 739 O O . GLN A 1 85 ? -5.388 -0.323 -4.230 1.00 90.00 85 GLN A O 1
ATOM 744 N N . ASN A 1 86 ? -7.166 -1.350 -3.324 1.00 86.94 86 ASN A N 1
ATOM 745 C CA . ASN A 1 86 ? -7.506 -2.115 -4.518 1.00 86.94 86 ASN A CA 1
ATOM 746 C C . ASN A 1 86 ? -8.351 -1.263 -5.481 1.00 86.94 86 ASN A C 1
ATOM 748 O O . ASN A 1 86 ? -9.551 -1.065 -5.285 1.00 86.94 86 ASN A O 1
ATOM 752 N N . THR A 1 87 ? -7.718 -0.770 -6.544 1.00 80.19 87 THR A N 1
ATOM 753 C CA . THR A 1 87 ? -8.316 0.168 -7.505 1.00 80.19 87 THR A CA 1
ATOM 754 C C . THR A 1 87 ? -9.217 -0.509 -8.540 1.00 80.19 87 THR A C 1
ATOM 756 O O . THR A 1 87 ? -9.965 0.154 -9.260 1.00 80.19 87 THR A O 1
ATOM 759 N N . PHE A 1 88 ? -9.200 -1.842 -8.615 1.00 74.88 88 PHE A N 1
ATOM 760 C CA . PHE A 1 88 ? -10.126 -2.580 -9.470 1.00 74.88 88 PHE A CA 1
ATOM 761 C C . PHE A 1 88 ? -11.555 -2.544 -8.906 1.00 74.88 88 PHE A C 1
ATOM 763 O O . PHE A 1 88 ? -12.515 -2.350 -9.648 1.00 74.88 88 PHE A O 1
ATOM 770 N N . ARG A 1 89 ? -11.699 -2.668 -7.580 1.00 64.88 89 ARG A N 1
ATOM 771 C CA . ARG A 1 89 ? -12.997 -2.634 -6.882 1.00 64.88 89 ARG A CA 1
ATOM 772 C C . ARG A 1 89 ? -13.629 -1.241 -6.855 1.00 64.88 89 ARG A C 1
ATOM 774 O O . ARG A 1 89 ? -14.850 -1.139 -6.875 1.00 64.88 89 ARG A O 1
ATOM 781 N N . THR A 1 90 ? -12.827 -0.176 -6.872 1.00 57.56 90 THR A N 1
ATOM 782 C CA . THR A 1 90 ? -13.334 1.206 -6.933 1.00 57.56 90 THR A CA 1
ATOM 783 C C . THR A 1 90 ? -13.925 1.565 -8.294 1.00 57.56 90 THR A C 1
ATOM 785 O O . THR A 1 90 ? -14.906 2.297 -8.354 1.00 57.56 90 THR A O 1
ATOM 788 N N . ASN A 1 91 ? -13.370 1.029 -9.385 1.00 53.38 91 ASN A N 1
ATOM 789 C CA . ASN A 1 91 ? -13.838 1.322 -10.744 1.00 53.38 91 ASN A CA 1
ATOM 790 C C . ASN A 1 91 ? -15.098 0.536 -11.148 1.00 53.38 91 ASN A C 1
ATOM 792 O O . ASN A 1 91 ? -15.675 0.831 -12.185 1.00 53.38 91 ASN A O 1
ATOM 796 N N . GLN A 1 92 ? -15.542 -0.445 -10.352 1.00 49.31 92 GLN A N 1
ATOM 797 C CA . GLN A 1 92 ? -16.819 -1.149 -10.565 1.00 49.31 92 GLN A CA 1
ATOM 798 C C . GLN A 1 92 ? -18.028 -0.429 -9.936 1.00 49.31 92 GLN A C 1
ATOM 800 O O . GLN A 1 92 ? -19.156 -0.891 -10.089 1.00 49.31 92 GLN A O 1
ATOM 805 N N . LEU A 1 93 ? -17.800 0.671 -9.210 1.00 42.44 93 LEU A N 1
ATOM 806 C CA . LEU A 1 93 ? -18.837 1.455 -8.526 1.00 42.44 93 LEU A CA 1
ATOM 807 C C . LEU A 1 93 ? -19.227 2.746 -9.274 1.00 42.44 93 LEU A C 1
ATOM 809 O O . LEU A 1 93 ? -20.032 3.513 -8.745 1.00 42.44 93 LEU A O 1
ATOM 813 N N . TYR A 1 94 ? -18.686 2.973 -10.477 1.00 39.28 94 TYR A N 1
ATOM 814 C CA . TYR A 1 94 ? -19.003 4.106 -11.355 1.00 39.28 94 TYR A CA 1
ATOM 815 C C . TYR A 1 94 ? -19.522 3.640 -12.714 1.00 39.28 94 TYR A C 1
ATOM 817 O O . TYR A 1 94 ? -18.927 2.694 -13.276 1.00 39.28 94 TYR A O 1
#

Mean predicted aligned error: 7.57 Å

Solvent-accessible surface area (backbone atoms only — not comparable to full-atom values): 5466 Å² total; per-residue (Å²): 141,64,68,66,65,58,47,52,69,74,40,68,46,50,69,90,40,74,91,48,45,67,59,47,52,55,43,37,72,64,25,44,74,36,43,34,34,69,65,36,57,51,50,52,60,71,77,41,82,63,76,45,73,61,99,52,35,37,28,41,72,87,88,87,79,62,36,39,38,36,38,56,45,83,45,86,66,104,41,73,45,33,36,37,25,20,56,55,57,53,60,73,75,109

Nearest PDB structures (foldseek):
  8fw5-assembly1_H  TM=2.911E-01  e=6.424E+00  Escherichia coli

Sequence (94 aa):
MNNEFQKRKNTIYKKNDFEVWDQFLEARDSGEQIEIDQEMYFHWLDILPPLKQGNDYFTFAEDFTCVIRFWQESGRGNQYNFYCQNTFRTNQLY

Foldseek 3Di:
DPDVVVVQQPDAAEPPDPVCPVVVVVCQQQQDKGWYDPVVLVVVVVPDPFPDDDPFKTWDDDDDDWTKMKGWDCDPPNDIIIIIGRVVNVVVVD